Protein AF-A0A7Z9MGJ6-F1 (afdb_monomer_lite)

Sequence (114 aa):
MRVIVGTMTGTSMDGVDAVAVSIEGSNEEMRASYIGMTSCELGDLTQVLRKLSINGGNEVEMQNAALRLGEITTNAIQQLNLKQIDLIALHGQTIYHAPPISIQLIDPLPIAPF

Secondary structure (DSSP, 8-state):
-EEEEEEEE-TT-SEEEEEEEEEES-GGG-EEEEEEEEEEE-TTHHHHHHHHHHH---HHHHHHHHHHHHHHHHHHHHHT--S--SEEEE--EEEEEETTEEEEE---TTTTT-

pLDDT: mean 95.43, std 4.35, range [71.19, 98.62]

Foldseek 3Di:
DAKEWEWDQDPQLQWIKIWIWDWDDDDPPIDIDGQDMFIFGLPPLSVLLVCCLPVNDDPVSLLVSQASQLQRNQVRVVVSVDPDHPYYHYQACWSDDDPPDTDHRHDCVSVVVD

Radius of gyration: 15.08 Å; chains: 1; bounding box: 41×21×39 Å

Structure (mmCIF, N/CA/C/O backbone):
data_AF-A0A7Z9MGJ6-F1
#
_entry.id   AF-A0A7Z9MGJ6-F1
#
loop_
_atom_site.group_PDB
_atom_site.id
_atom_site.type_symbol
_atom_site.label_atom_id
_atom_site.label_alt_id
_atom_site.label_comp_id
_atom_site.label_asym_id
_atom_site.label_entity_id
_atom_site.label_seq_id
_atom_site.pdbx_PDB_ins_code
_atom_site.Cartn_x
_atom_site.Cartn_y
_atom_site.Cartn_z
_atom_site.occupancy
_atom_site.B_iso_or_equiv
_atom_site.auth_seq_id
_atom_site.auth_comp_id
_atom_site.auth_asym_id
_atom_site.auth_atom_id
_atom_site.pdbx_PDB_model_num
ATOM 1 N N . MET A 1 1 ? -18.474 -4.801 15.821 1.00 89.69 1 MET A N 1
ATOM 2 C CA . MET A 1 1 ? -17.660 -3.715 15.242 1.00 89.69 1 MET A CA 1
ATOM 3 C C . MET A 1 1 ? -16.372 -4.333 14.732 1.00 89.69 1 MET A C 1
ATOM 5 O O . MET A 1 1 ? -15.805 -5.125 15.473 1.00 89.69 1 MET A O 1
ATOM 9 N N . ARG A 1 2 ? -15.968 -4.043 13.492 1.00 97.44 2 ARG A N 1
ATOM 10 C CA . ARG A 1 2 ? -14.687 -4.489 12.915 1.00 97.44 2 ARG A CA 1
ATOM 11 C C . ARG A 1 2 ? -13.852 -3.280 12.522 1.00 97.44 2 ARG A C 1
ATOM 13 O O . ARG A 1 2 ? -14.424 -2.348 11.967 1.00 97.44 2 ARG A O 1
ATOM 20 N N . VAL A 1 3 ? -12.554 -3.290 12.778 1.00 98.25 3 VAL A N 1
ATOM 21 C CA . VAL A 1 3 ? -11.607 -2.271 12.318 1.00 98.25 3 VAL A CA 1
ATOM 22 C C . VAL A 1 3 ? -10.960 -2.761 11.033 1.00 98.25 3 VAL A C 1
ATOM 24 O O . VAL A 1 3 ? -10.330 -3.815 11.008 1.00 98.25 3 VAL A O 1
ATOM 27 N N . ILE A 1 4 ? -11.139 -2.006 9.957 1.00 98.31 4 ILE A N 1
ATOM 28 C CA . ILE A 1 4 ? -10.650 -2.355 8.625 1.00 98.31 4 ILE A CA 1
ATOM 29 C C . ILE A 1 4 ? -9.727 -1.247 8.143 1.00 98.31 4 ILE A C 1
ATOM 31 O O . ILE A 1 4 ? -10.043 -0.066 8.297 1.00 98.31 4 ILE A O 1
ATOM 35 N N . VAL A 1 5 ? -8.604 -1.636 7.546 1.00 98.50 5 VAL A N 1
ATOM 36 C CA . VAL A 1 5 ? -7.668 -0.705 6.915 1.00 98.50 5 VAL A CA 1
ATOM 37 C C . VAL A 1 5 ? -7.695 -0.907 5.407 1.00 98.50 5 VAL A C 1
ATOM 39 O O . VAL A 1 5 ? -7.458 -2.009 4.925 1.00 98.50 5 VAL A O 1
ATOM 42 N N . GLY A 1 6 ? -7.993 0.146 4.654 1.00 98.25 6 GLY A N 1
ATOM 43 C CA . GLY A 1 6 ? -7.822 0.172 3.203 1.00 98.25 6 GLY A CA 1
ATOM 44 C C . GLY A 1 6 ? -6.519 0.868 2.836 1.00 98.25 6 GLY A C 1
ATOM 45 O O . GLY A 1 6 ? -6.204 1.901 3.429 1.00 98.25 6 GLY A O 1
ATOM 46 N N . THR A 1 7 ? -5.781 0.332 1.864 1.00 97.94 7 THR A N 1
ATOM 47 C CA . THR A 1 7 ? -4.576 0.980 1.334 1.00 97.94 7 THR A CA 1
ATOM 48 C C . THR A 1 7 ? -4.643 1.184 -0.171 1.00 97.94 7 THR A C 1
ATOM 50 O O . THR A 1 7 ? -5.186 0.358 -0.913 1.00 97.94 7 THR A O 1
ATOM 53 N N . MET A 1 8 ? -4.079 2.300 -0.628 1.00 95.81 8 MET A N 1
ATOM 54 C CA . MET A 1 8 ? -4.016 2.653 -2.042 1.00 95.81 8 MET A CA 1
ATOM 55 C C . MET A 1 8 ? -2.701 3.356 -2.365 1.00 95.81 8 MET A C 1
ATOM 57 O O . MET A 1 8 ? -2.226 4.195 -1.607 1.00 95.81 8 MET A O 1
ATOM 61 N N . THR A 1 9 ? -2.142 3.037 -3.530 1.00 91.31 9 THR A N 1
ATOM 62 C CA . THR A 1 9 ? -1.107 3.843 -4.180 1.00 91.31 9 THR A CA 1
ATOM 63 C C . THR A 1 9 ? -1.741 4.505 -5.397 1.00 91.31 9 THR A C 1
ATOM 65 O O . THR A 1 9 ? -2.175 3.825 -6.333 1.00 91.31 9 THR A O 1
ATOM 68 N N . GLY A 1 10 ? -1.881 5.831 -5.346 1.00 78.75 10 GLY A N 1
ATOM 69 C CA . GLY A 1 10 ? -2.511 6.605 -6.414 1.00 78.75 10 GLY A CA 1
ATOM 70 C C . GLY A 1 10 ? -1.723 6.531 -7.725 1.00 78.75 10 GLY A C 1
ATOM 71 O O . GLY A 1 10 ? -0.523 6.265 -7.749 1.00 78.75 10 GLY A O 1
ATOM 72 N N . THR A 1 11 ? -2.371 6.812 -8.858 1.00 71.19 11 THR A N 1
ATOM 73 C CA . THR A 1 11 ? -1.695 6.836 -10.174 1.00 71.19 11 THR A CA 1
ATOM 74 C C . THR A 1 11 ? -0.660 7.955 -10.310 1.00 71.19 11 THR A C 1
ATOM 76 O O . THR A 1 11 ? 0.182 7.910 -11.205 1.00 71.19 11 THR A O 1
ATOM 79 N N . SER A 1 12 ? -0.708 8.952 -9.423 1.00 78.25 12 SER A N 1
ATOM 80 C CA . SER A 1 12 ? 0.338 9.956 -9.210 1.00 78.25 12 SER A CA 1
ATOM 81 C C . SER A 1 12 ? 1.662 9.345 -8.739 1.00 78.25 12 SER A C 1
ATOM 83 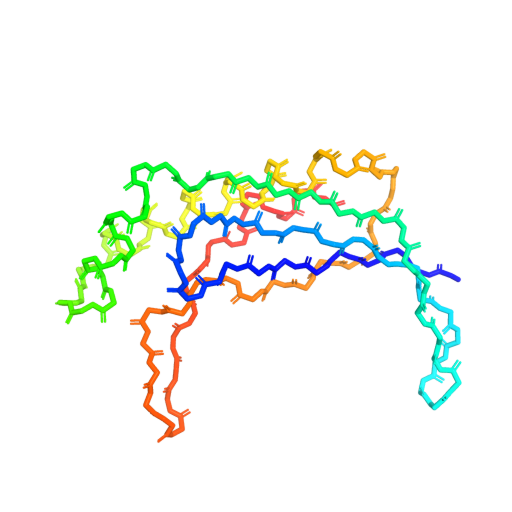O O . SER A 1 12 ? 2.709 9.932 -9.016 1.00 78.25 12 SER A O 1
ATOM 85 N N . MET A 1 13 ? 1.628 8.158 -8.111 1.00 83.62 13 MET A N 1
ATOM 86 C CA . MET A 1 13 ? 2.781 7.475 -7.510 1.00 83.62 13 MET A CA 1
ATOM 87 C C . MET A 1 13 ? 3.564 8.394 -6.557 1.00 83.62 13 MET A C 1
ATOM 89 O O . MET A 1 13 ? 4.795 8.402 -6.550 1.00 83.62 13 MET A O 1
ATOM 93 N N . ASP A 1 14 ? 2.850 9.208 -5.790 1.00 83.19 14 ASP A N 1
ATOM 94 C CA . ASP A 1 14 ? 3.374 10.148 -4.797 1.00 83.19 14 ASP A CA 1
ATOM 95 C C . ASP A 1 14 ? 3.480 9.519 -3.402 1.00 83.19 14 ASP A C 1
ATOM 97 O O . ASP A 1 14 ? 4.427 9.806 -2.669 1.00 83.19 14 ASP A O 1
ATOM 101 N N . GLY A 1 15 ? 2.583 8.593 -3.065 1.00 92.94 15 GLY A N 1
ATOM 102 C CA . GLY A 1 15 ? 2.589 7.929 -1.766 1.00 92.94 15 GLY A CA 1
ATOM 103 C C . GLY A 1 15 ? 1.701 6.692 -1.689 1.00 92.94 15 GLY A C 1
ATOM 104 O O . GLY A 1 15 ? 0.974 6.353 -2.627 1.00 92.94 15 GLY A O 1
ATOM 105 N N . VAL A 1 16 ? 1.781 6.019 -0.543 1.00 97.06 16 VAL A N 1
ATOM 106 C CA . VAL A 1 16 ? 0.815 5.018 -0.090 1.00 97.06 16 VAL A CA 1
ATOM 107 C C . VAL A 1 16 ? -0.057 5.646 0.982 1.00 97.06 16 VAL A C 1
ATOM 109 O O . VAL A 1 16 ? 0.444 6.015 2.044 1.00 97.06 16 VAL A O 1
ATOM 112 N N . ASP A 1 17 ? -1.357 5.692 0.726 1.00 97.19 17 ASP A N 1
ATOM 113 C CA . ASP A 1 17 ? -2.352 6.070 1.719 1.00 97.19 17 ASP A CA 1
ATOM 114 C C . ASP A 1 17 ? -2.853 4.825 2.452 1.00 97.19 17 ASP A C 1
ATOM 116 O O . ASP A 1 17 ? -3.122 3.790 1.832 1.00 97.19 17 ASP A O 1
ATOM 120 N N . ALA A 1 18 ? -3.019 4.936 3.769 1.00 98.00 18 ALA A N 1
ATOM 121 C CA . ALA A 1 18 ? -3.702 3.950 4.596 1.00 98.00 18 ALA A CA 1
ATOM 122 C C . ALA A 1 18 ? -4.833 4.632 5.373 1.00 98.00 18 ALA A C 1
ATOM 124 O O . ALA A 1 18 ? -4.622 5.630 6.062 1.00 98.00 18 ALA A O 1
ATOM 125 N N . VAL A 1 19 ? -6.048 4.095 5.266 1.00 98.50 19 VAL A N 1
ATOM 126 C CA . VAL A 1 19 ? -7.252 4.644 5.904 1.00 98.50 19 VAL A CA 1
ATOM 127 C C . VAL A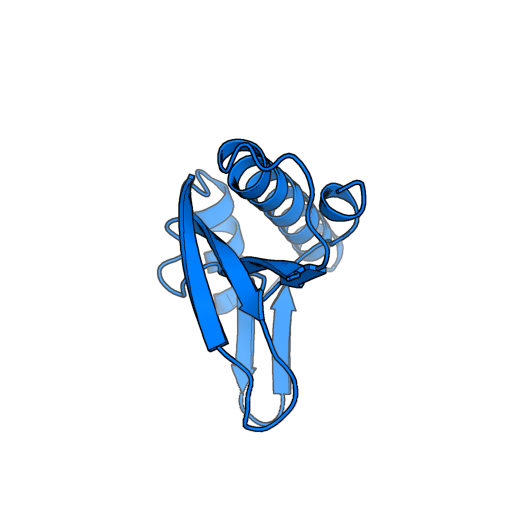 1 19 ? -7.897 3.581 6.773 1.00 98.50 19 VAL A C 1
ATOM 129 O O . VAL A 1 19 ? -8.229 2.496 6.300 1.00 98.50 19 VAL A O 1
ATOM 132 N N . ALA A 1 20 ? -8.112 3.917 8.039 1.00 98.62 20 ALA A N 1
ATOM 133 C CA . ALA A 1 20 ? -8.800 3.085 9.007 1.00 98.62 20 ALA A CA 1
ATOM 134 C C . ALA A 1 20 ? -10.273 3.483 9.124 1.00 98.62 20 ALA A C 1
ATOM 136 O O . ALA A 1 20 ? -10.607 4.657 9.324 1.00 98.62 20 ALA A O 1
ATOM 137 N N . VAL A 1 21 ? -11.151 2.486 9.076 1.00 98.50 21 VAL A N 1
ATOM 138 C CA . VAL A 1 21 ? -12.587 2.641 9.317 1.00 98.50 21 VAL A CA 1
ATOM 139 C C . VAL A 1 21 ? -13.076 1.587 10.304 1.00 98.50 21 VAL A C 1
ATOM 141 O O . VAL A 1 21 ? -12.585 0.457 10.316 1.00 98.50 21 VAL A O 1
ATOM 144 N N . SER A 1 22 ? -14.068 1.929 11.124 1.00 98.19 22 SER A N 1
ATOM 145 C CA . SER A 1 22 ? -14.864 0.928 11.828 1.00 98.19 22 SER A CA 1
ATOM 146 C C . SER A 1 22 ? -16.084 0.578 10.988 1.00 98.19 22 SER A C 1
ATOM 148 O O . SER A 1 22 ? -16.759 1.454 10.450 1.00 98.19 22 SER A O 1
ATOM 150 N N . ILE A 1 23 ? -16.366 -0.716 10.865 1.00 97.81 23 ILE A N 1
ATOM 151 C CA . ILE A 1 23 ? -17.533 -1.235 10.164 1.00 97.81 23 ILE A CA 1
ATOM 152 C C . ILE A 1 23 ? -18.442 -1.983 11.136 1.00 97.81 23 ILE A C 1
ATOM 154 O O . ILE A 1 23 ? -18.070 -2.998 11.746 1.00 97.81 23 ILE A O 1
ATOM 158 N N . GLU A 1 24 ? -19.683 -1.522 11.213 1.00 98.00 24 GLU A N 1
ATOM 159 C CA . GLU A 1 24 ? -20.779 -2.132 11.966 1.00 98.00 24 GLU A CA 1
ATOM 160 C C . GLU A 1 24 ? -21.865 -2.659 11.024 1.00 98.00 24 GLU A C 1
ATOM 162 O O . GLU A 1 24 ? -21.919 -2.282 9.857 1.00 98.00 24 GLU A O 1
ATOM 167 N N . GLY A 1 25 ? -22.703 -3.574 11.516 1.00 96.56 25 GLY A N 1
ATOM 168 C CA . GLY A 1 25 ? -23.755 -4.206 10.716 1.00 96.56 25 GLY A CA 1
ATOM 169 C C . GLY A 1 25 ? -23.239 -5.211 9.680 1.00 96.56 25 GLY A C 1
ATOM 170 O O . GLY A 1 25 ? -22.100 -5.671 9.725 1.00 96.56 25 GLY A O 1
ATOM 171 N N . SER A 1 26 ? -24.089 -5.609 8.745 1.00 95.69 26 SER A N 1
ATOM 172 C CA . SER A 1 26 ? -23.742 -6.522 7.648 1.00 95.69 26 SER A CA 1
ATOM 173 C C . SER A 1 26 ? -24.725 -6.326 6.501 1.00 95.69 26 SER A C 1
ATOM 175 O O . SER A 1 26 ? -25.831 -5.845 6.744 1.00 95.69 26 SER A O 1
ATOM 177 N N . ASN A 1 27 ? -24.345 -6.717 5.282 1.00 94.50 27 ASN A N 1
ATOM 178 C CA . ASN A 1 27 ? -25.165 -6.521 4.082 1.00 94.50 27 ASN A CA 1
ATOM 179 C C . ASN A 1 27 ? -25.590 -5.042 3.946 1.00 94.50 27 ASN A C 1
ATOM 181 O O . ASN A 1 27 ? -24.752 -4.151 4.066 1.00 94.50 27 ASN A O 1
ATOM 185 N N . GLU A 1 28 ? -26.875 -4.771 3.737 1.00 95.44 28 GLU A N 1
ATOM 186 C CA . GLU A 1 28 ? -27.428 -3.422 3.539 1.00 95.44 28 GLU A CA 1
ATOM 187 C C . GLU A 1 28 ? -27.424 -2.556 4.818 1.00 95.44 28 GLU A C 1
ATOM 189 O O . GLU A 1 28 ? -27.450 -1.324 4.759 1.00 95.44 28 GLU A O 1
ATOM 194 N N . GLU A 1 29 ? -27.295 -3.179 5.993 1.00 96.44 29 GLU A N 1
ATOM 195 C CA . GLU A 1 29 ? -27.187 -2.480 7.282 1.00 96.44 29 GLU A CA 1
ATOM 196 C C . GLU A 1 29 ? -25.750 -2.086 7.629 1.00 96.44 29 GLU A C 1
ATOM 198 O O . GLU A 1 29 ? -25.476 -1.596 8.726 1.00 96.44 29 GLU A O 1
ATOM 203 N N . MET A 1 30 ? -24.802 -2.312 6.716 1.00 96.88 30 MET A N 1
ATOM 204 C CA . MET A 1 30 ? -23.415 -1.944 6.942 1.00 96.88 30 MET A CA 1
ATOM 205 C C . MET A 1 30 ? -23.269 -0.422 7.066 1.00 96.88 30 MET A C 1
ATOM 207 O O . MET A 1 30 ? -23.786 0.344 6.247 1.00 96.88 30 MET A O 1
ATOM 211 N N . ARG A 1 31 ? -22.553 0.022 8.098 1.00 97.62 31 ARG A N 1
ATOM 212 C CA . ARG A 1 31 ? -22.193 1.429 8.311 1.00 97.62 31 ARG A CA 1
ATOM 213 C C . ARG A 1 31 ? -20.696 1.522 8.558 1.00 97.62 31 ARG A C 1
ATOM 215 O O . ARG A 1 31 ? -20.156 0.736 9.335 1.00 97.62 31 ARG A O 1
ATOM 222 N N . ALA A 1 32 ? -20.051 2.465 7.881 1.00 97.12 32 ALA A N 1
ATOM 223 C CA . ALA A 1 32 ? -18.633 2.750 8.032 1.00 97.12 32 ALA A CA 1
ATOM 224 C C . ALA A 1 32 ? -18.447 4.093 8.744 1.00 97.12 32 ALA A C 1
ATOM 226 O O . ALA A 1 32 ? -19.065 5.087 8.359 1.00 97.12 32 ALA A O 1
ATOM 227 N N . SER A 1 33 ? -17.571 4.118 9.743 1.00 98.38 33 SER A N 1
ATOM 228 C CA . SER A 1 33 ? -17.163 5.333 10.447 1.00 98.38 33 SER A CA 1
ATOM 229 C C . SER A 1 33 ? -15.656 5.509 10.318 1.00 98.38 33 SER A C 1
ATOM 231 O O . SER A 1 33 ? -14.889 4.572 10.528 1.00 98.38 33 SER A O 1
ATOM 233 N N . TYR A 1 34 ? -15.223 6.714 9.959 1.00 98.31 34 TYR A N 1
ATOM 234 C CA . TYR A 1 34 ? -13.807 7.047 9.834 1.00 98.31 34 TYR A CA 1
ATOM 235 C C . TYR A 1 34 ? -13.102 7.015 11.198 1.00 98.31 34 TYR A C 1
ATOM 237 O O . TYR A 1 34 ? -13.621 7.559 12.174 1.00 98.31 34 TYR A O 1
ATOM 245 N N . ILE A 1 35 ? -11.917 6.400 11.251 1.00 98.25 35 ILE A N 1
ATOM 246 C CA . ILE A 1 35 ? -11.049 6.379 12.438 1.00 98.25 35 ILE A CA 1
ATOM 247 C C . ILE A 1 35 ? -9.841 7.297 12.229 1.00 98.25 35 ILE A C 1
ATOM 249 O O . ILE A 1 35 ? -9.532 8.114 13.093 1.00 98.25 35 ILE A O 1
ATOM 253 N N . GLY A 1 36 ? -9.145 7.156 11.099 1.00 98.25 36 GLY A N 1
ATOM 254 C CA . GLY A 1 36 ? -7.884 7.852 10.858 1.00 98.25 36 GLY A CA 1
ATOM 255 C C . GLY A 1 36 ? -7.305 7.564 9.477 1.00 98.25 36 GLY A C 1
ATOM 256 O O . GLY A 1 36 ? -7.714 6.613 8.812 1.00 98.25 36 GLY A O 1
ATOM 257 N N . MET A 1 37 ? -6.343 8.384 9.064 1.00 98.06 37 MET A N 1
ATOM 258 C CA . MET A 1 37 ? -5.588 8.200 7.831 1.00 98.06 37 MET A CA 1
ATOM 259 C C . MET A 1 37 ? -4.121 8.564 8.037 1.00 98.06 37 MET A C 1
ATOM 261 O O . MET A 1 37 ? -3.799 9.455 8.828 1.00 98.06 37 MET A O 1
ATOM 265 N N . THR A 1 38 ? -3.260 7.904 7.279 1.00 97.75 38 THR A N 1
ATOM 266 C CA . THR A 1 38 ? -1.828 8.180 7.169 1.00 97.75 38 THR A CA 1
ATOM 267 C C . THR A 1 38 ? -1.420 8.096 5.707 1.00 97.75 38 THR A C 1
ATOM 269 O O . THR A 1 38 ? -2.100 7.470 4.893 1.00 97.75 38 THR A O 1
ATOM 272 N N . SER A 1 39 ? -0.305 8.739 5.373 1.00 95.62 39 SER A N 1
ATOM 273 C CA . SER A 1 39 ? 0.294 8.661 4.045 1.00 95.62 39 SER A CA 1
ATOM 274 C C . SER A 1 39 ? 1.807 8.539 4.188 1.00 95.62 39 SER A C 1
ATOM 276 O O . SER A 1 39 ? 2.403 9.177 5.059 1.00 95.62 39 SER A O 1
ATOM 278 N N . CYS A 1 40 ? 2.422 7.689 3.374 1.00 96.56 40 CYS A N 1
ATOM 279 C CA . CYS A 1 40 ? 3.869 7.497 3.323 1.00 96.56 40 CYS A CA 1
ATOM 280 C C . CYS A 1 40 ? 4.375 7.738 1.906 1.00 96.56 40 CYS A C 1
ATOM 282 O O . CYS A 1 40 ? 3.876 7.137 0.957 1.00 96.56 40 CYS A O 1
A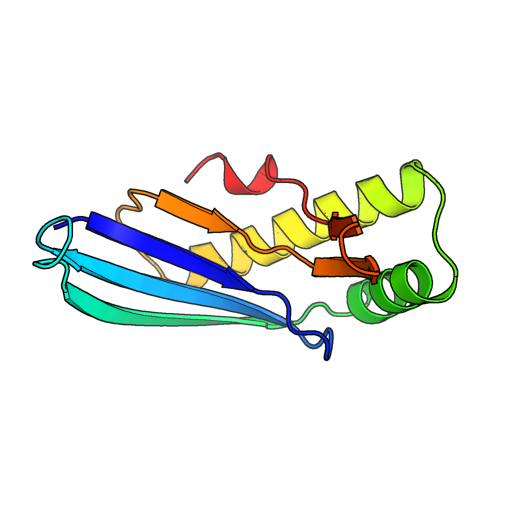TOM 284 N N . GLU A 1 41 ? 5.394 8.581 1.765 1.00 96.12 41 GLU A N 1
ATOM 285 C CA . GLU A 1 41 ? 6.013 8.857 0.470 1.00 96.12 41 GLU A CA 1
ATOM 286 C C . GLU A 1 41 ? 6.694 7.607 -0.108 1.00 96.12 41 GLU A C 1
ATOM 288 O O . GLU A 1 41 ? 7.314 6.821 0.613 1.00 96.12 41 GLU A O 1
ATOM 293 N N . LEU A 1 42 ? 6.623 7.444 -1.433 1.00 95.75 42 LEU A N 1
ATOM 294 C CA . LEU A 1 42 ? 7.287 6.335 -2.133 1.00 95.75 42 LEU A CA 1
ATOM 295 C C . LEU A 1 42 ? 8.798 6.555 -2.328 1.00 95.75 42 LEU A C 1
ATOM 297 O O . LEU A 1 42 ? 9.541 5.598 -2.557 1.00 95.75 42 LEU A O 1
ATOM 301 N N . GLY A 1 43 ? 9.265 7.804 -2.273 1.00 94.69 43 GLY A N 1
ATOM 302 C CA . GLY A 1 43 ? 10.667 8.152 -2.504 1.00 94.69 43 GLY A CA 1
ATOM 303 C C . GLY A 1 43 ? 11.159 7.763 -3.905 1.00 94.69 43 GLY A C 1
ATOM 304 O O . GLY A 1 43 ? 10.520 8.038 -4.921 1.00 94.69 43 GLY A O 1
ATOM 305 N N . ASP A 1 44 ? 12.316 7.106 -3.981 1.00 95.00 44 ASP A N 1
ATOM 306 C CA . ASP A 1 44 ? 12.905 6.640 -5.244 1.00 95.00 44 ASP A CA 1
ATOM 307 C C . ASP A 1 44 ? 12.075 5.537 -5.929 1.00 95.00 44 ASP A C 1
ATOM 309 O O . ASP A 1 44 ? 12.183 5.355 -7.148 1.00 95.00 44 ASP A O 1
ATOM 313 N N . LEU A 1 45 ? 11.195 4.846 -5.188 1.00 96.44 45 LEU A N 1
ATOM 314 C CA . LEU A 1 45 ? 10.316 3.814 -5.745 1.00 96.44 45 LEU A CA 1
ATOM 315 C C . LEU A 1 45 ? 9.347 4.391 -6.790 1.00 96.44 45 LEU A C 1
ATOM 317 O O . LEU A 1 45 ? 8.991 3.684 -7.733 1.00 96.44 45 LEU A O 1
ATOM 321 N N . THR A 1 46 ? 8.995 5.679 -6.710 1.00 95.69 46 THR A N 1
ATOM 322 C CA . THR A 1 46 ? 8.168 6.367 -7.718 1.00 95.69 46 THR A CA 1
ATOM 323 C C . THR A 1 46 ? 8.740 6.225 -9.129 1.00 95.69 46 THR A C 1
ATOM 325 O O . THR A 1 46 ? 8.010 5.922 -10.074 1.00 95.69 46 THR A O 1
ATOM 328 N N . GLN A 1 47 ? 10.053 6.421 -9.297 1.00 94.62 47 GLN A N 1
ATOM 329 C CA . GLN A 1 47 ? 10.686 6.343 -10.619 1.00 94.62 47 GLN A CA 1
ATOM 330 C C . GLN A 1 47 ? 10.736 4.905 -11.134 1.00 94.62 47 GLN A C 1
ATOM 332 O O . GLN A 1 47 ? 10.522 4.660 -12.323 1.00 94.62 47 GLN A O 1
ATOM 337 N N . VAL A 1 48 ? 10.955 3.946 -10.232 1.00 95.56 48 VAL A N 1
ATOM 338 C CA . VAL A 1 48 ? 10.938 2.517 -10.557 1.00 95.56 48 VAL A CA 1
ATOM 339 C C . VAL A 1 48 ? 9.544 2.095 -11.023 1.00 95.56 48 VAL A C 1
ATOM 341 O O . VAL A 1 48 ? 9.414 1.530 -12.107 1.00 95.56 48 VAL A O 1
ATOM 344 N N . LEU A 1 49 ? 8.493 2.424 -10.268 1.00 95.38 49 LEU A N 1
ATOM 345 C CA . LEU A 1 49 ? 7.108 2.082 -10.612 1.00 95.38 49 LEU A CA 1
ATOM 346 C C . LEU A 1 49 ? 6.662 2.742 -11.922 1.00 95.38 49 LEU A C 1
ATOM 348 O O . LEU A 1 49 ? 5.998 2.099 -12.734 1.00 95.38 49 LEU A O 1
ATOM 352 N N . ARG A 1 50 ? 7.089 3.985 -12.179 1.00 94.38 50 ARG A N 1
ATOM 353 C CA . ARG A 1 50 ? 6.848 4.672 -13.456 1.00 94.38 50 ARG A CA 1
ATOM 354 C C . ARG A 1 50 ? 7.554 3.983 -14.624 1.00 94.38 50 ARG A C 1
ATOM 356 O O . ARG A 1 50 ? 6.969 3.831 -15.693 1.00 94.38 50 ARG A O 1
ATOM 363 N N . LYS A 1 51 ? 8.804 3.546 -14.440 1.00 95.06 51 LYS A N 1
ATOM 364 C CA . LYS A 1 51 ? 9.522 2.762 -15.456 1.00 95.06 51 LYS A CA 1
ATOM 365 C C . LYS A 1 51 ? 8.796 1.448 -15.737 1.00 95.06 51 LYS A C 1
ATOM 367 O O . LYS A 1 51 ? 8.630 1.099 -16.903 1.00 95.06 51 LYS A O 1
ATOM 372 N N . LEU A 1 52 ? 8.336 0.756 -14.694 1.00 95.00 52 LEU A N 1
ATOM 373 C CA . LEU A 1 52 ? 7.592 -0.497 -14.827 1.00 95.00 52 LEU A CA 1
ATOM 374 C C . LEU A 1 52 ? 6.250 -0.307 -15.544 1.00 95.00 52 LEU A C 1
ATOM 376 O O . LEU A 1 52 ? 5.898 -1.141 -16.371 1.00 95.00 52 LEU A O 1
ATOM 380 N N . SER A 1 53 ? 5.525 0.784 -15.284 1.00 93.44 53 SER A N 1
ATOM 381 C CA . SER A 1 53 ? 4.212 1.011 -15.901 1.00 93.44 53 SER A CA 1
ATOM 382 C C . SER A 1 53 ? 4.269 1.414 -17.376 1.00 93.44 53 SER A C 1
ATOM 384 O O . SER A 1 53 ? 3.322 1.153 -18.115 1.00 93.44 53 SER A O 1
ATOM 386 N N . ILE A 1 54 ? 5.365 2.040 -17.818 1.00 93.25 54 ILE A N 1
ATOM 387 C CA . ILE A 1 54 ? 5.531 2.492 -19.210 1.00 93.25 54 ILE A CA 1
ATOM 388 C C . ILE A 1 54 ? 6.277 1.449 -20.048 1.00 93.25 54 ILE A C 1
ATOM 390 O O . ILE A 1 54 ? 5.852 1.125 -21.154 1.00 93.25 54 ILE A O 1
ATOM 394 N N . ASN A 1 55 ? 7.392 0.928 -19.529 1.00 93.56 55 ASN A N 1
ATOM 395 C CA . ASN A 1 55 ? 8.322 0.091 -20.294 1.00 93.56 55 ASN A CA 1
ATOM 396 C C . ASN A 1 55 ? 8.257 -1.391 -19.898 1.00 93.56 55 ASN A C 1
ATOM 398 O O . ASN A 1 55 ? 8.945 -2.213 -20.505 1.00 93.56 55 ASN A O 1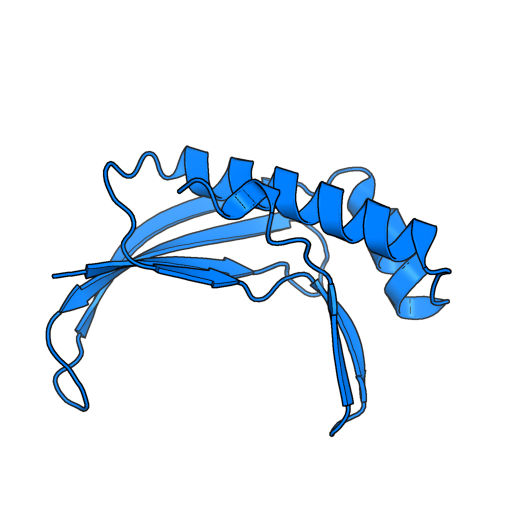
ATOM 402 N N . GLY A 1 56 ? 7.484 -1.735 -18.866 1.00 92.06 56 GLY A N 1
ATOM 403 C CA . GLY A 1 56 ? 7.544 -3.046 -18.235 1.00 92.06 56 GLY A CA 1
ATOM 404 C C . GLY A 1 56 ? 8.824 -3.258 -17.418 1.00 92.06 56 GLY A C 1
ATOM 405 O O . GLY A 1 56 ? 9.671 -2.374 -17.234 1.00 92.06 56 GLY A O 1
ATOM 406 N N . GLY A 1 57 ? 8.972 -4.475 -16.912 1.00 93.12 57 GLY A N 1
ATOM 407 C CA . GLY A 1 57 ? 10.170 -4.934 -16.223 1.00 93.12 57 GLY A CA 1
ATOM 408 C C . GLY A 1 57 ? 10.276 -6.446 -16.256 1.00 93.12 57 GLY A C 1
ATOM 409 O O . GLY A 1 57 ? 9.310 -7.141 -16.571 1.00 93.12 57 GLY A O 1
ATOM 410 N N . ASN A 1 58 ? 11.466 -6.947 -15.950 1.00 96.12 58 ASN A N 1
ATOM 411 C CA . ASN A 1 58 ? 11.647 -8.376 -15.735 1.00 96.12 58 ASN A CA 1
ATOM 412 C C . ASN A 1 58 ? 11.086 -8.800 -14.364 1.00 96.12 58 ASN A C 1
ATOM 414 O O . ASN A 1 58 ? 10.726 -7.969 -13.527 1.00 96.12 58 ASN A O 1
ATOM 418 N N . GLU A 1 59 ? 11.019 -10.110 -14.133 1.00 96.00 59 GLU A N 1
ATOM 419 C CA . GLU A 1 59 ? 10.458 -10.690 -12.907 1.00 96.00 59 GLU A CA 1
ATOM 420 C C . GLU A 1 59 ? 11.142 -10.175 -11.635 1.00 96.00 59 GLU A C 1
ATOM 422 O O . GLU A 1 59 ? 10.462 -9.833 -10.671 1.00 96.00 59 GLU A O 1
ATOM 427 N N . VAL A 1 60 ? 12.471 -10.047 -11.649 1.00 97.56 60 VAL A N 1
ATOM 428 C CA . VAL A 1 60 ? 13.256 -9.589 -10.493 1.00 97.56 60 VAL A CA 1
ATOM 429 C C . VAL A 1 60 ? 12.966 -8.121 -10.177 1.00 97.56 60 VAL A C 1
ATOM 431 O O . VAL A 1 60 ? 12.802 -7.755 -9.015 1.00 97.56 60 VAL A O 1
ATOM 434 N N . GLU A 1 61 ? 12.866 -7.268 -11.198 1.00 97.12 61 GLU A N 1
ATOM 435 C CA . GLU A 1 61 ? 12.511 -5.856 -11.022 1.00 97.12 61 GLU A CA 1
ATOM 436 C C . GLU A 1 61 ? 11.103 -5.699 -10.437 1.00 97.12 61 GLU A C 1
ATOM 438 O O . GLU A 1 61 ? 10.907 -4.904 -9.516 1.00 97.12 61 GLU A O 1
ATOM 443 N N . MET A 1 62 ? 10.136 -6.472 -10.943 1.00 97.19 62 MET A N 1
ATOM 444 C CA . MET A 1 62 ? 8.760 -6.449 -10.443 1.00 97.19 62 MET A CA 1
ATOM 445 C C . MET A 1 62 ? 8.675 -6.951 -9.000 1.00 97.19 62 MET A C 1
ATOM 447 O O . MET A 1 62 ? 8.058 -6.284 -8.173 1.00 97.19 62 MET A O 1
ATOM 451 N N . GLN A 1 63 ? 9.327 -8.069 -8.669 1.00 97.50 63 GLN A N 1
ATOM 452 C CA . GLN A 1 63 ? 9.337 -8.617 -7.307 1.00 97.50 63 GLN A CA 1
ATOM 453 C C . GLN A 1 63 ? 9.983 -7.652 -6.307 1.00 97.50 63 GLN A C 1
ATOM 455 O O . GLN A 1 63 ? 9.405 -7.382 -5.257 1.00 97.50 63 GLN A O 1
ATOM 460 N N . ASN A 1 64 ? 11.130 -7.057 -6.650 1.00 98.12 64 ASN A N 1
ATOM 461 C CA . ASN A 1 64 ? 11.785 -6.080 -5.778 1.00 98.12 64 AS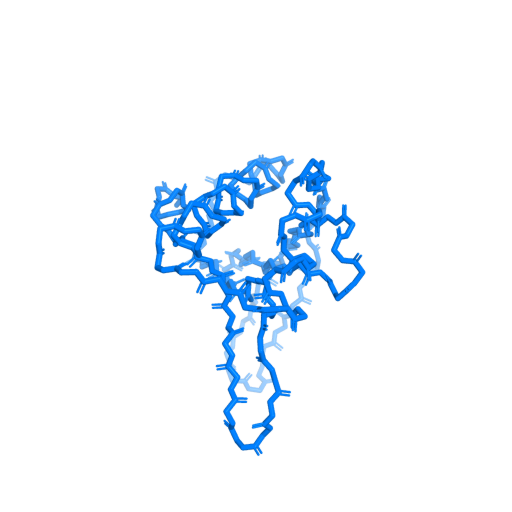N A CA 1
ATOM 462 C C . ASN A 1 64 ? 10.919 -4.830 -5.559 1.00 98.12 64 ASN A C 1
ATOM 464 O O . ASN A 1 64 ? 10.835 -4.325 -4.441 1.00 98.12 64 ASN A O 1
ATOM 468 N N . ALA A 1 65 ? 10.260 -4.325 -6.605 1.00 97.69 65 ALA A N 1
ATOM 469 C CA . ALA A 1 65 ? 9.352 -3.189 -6.470 1.00 97.69 65 ALA A CA 1
ATOM 470 C C . ALA A 1 65 ? 8.100 -3.539 -5.643 1.00 97.69 65 ALA A C 1
ATOM 472 O O . ALA A 1 65 ? 7.667 -2.723 -4.831 1.00 97.69 65 ALA A O 1
ATOM 473 N N . ALA A 1 66 ? 7.557 -4.751 -5.803 1.00 98.12 66 ALA A N 1
ATOM 474 C CA . ALA A 1 66 ? 6.430 -5.256 -5.020 1.00 98.12 66 ALA A CA 1
ATOM 475 C C . ALA A 1 66 ? 6.766 -5.353 -3.525 1.00 98.12 66 ALA A C 1
ATOM 477 O O . ALA A 1 66 ? 5.982 -4.882 -2.699 1.00 98.12 66 ALA A O 1
ATOM 478 N N . LEU A 1 67 ? 7.943 -5.899 -3.194 1.00 98.62 67 LEU A N 1
ATOM 479 C CA . LEU A 1 67 ? 8.437 -6.023 -1.822 1.00 98.62 67 LEU A CA 1
ATOM 480 C C . LEU A 1 67 ? 8.582 -4.656 -1.155 1.00 98.62 67 LEU A C 1
ATOM 482 O O . LEU A 1 67 ? 8.005 -4.418 -0.096 1.00 98.62 67 LEU A O 1
ATOM 486 N N . ARG A 1 68 ? 9.278 -3.727 -1.822 1.00 98.25 68 ARG A N 1
ATOM 487 C CA . ARG A 1 68 ? 9.464 -2.358 -1.323 1.00 98.25 68 ARG A CA 1
ATOM 488 C C . ARG A 1 68 ? 8.135 -1.630 -1.125 1.00 98.25 68 ARG A C 1
ATOM 490 O O . ARG A 1 68 ? 7.971 -0.901 -0.151 1.00 98.25 68 ARG A O 1
ATOM 497 N N . LEU A 1 69 ? 7.175 -1.825 -2.032 1.00 98.00 69 LEU A N 1
ATOM 498 C CA . LEU A 1 69 ? 5.839 -1.253 -1.874 1.00 98.00 69 LEU A CA 1
ATOM 499 C C . LEU A 1 69 ? 5.112 -1.852 -0.663 1.00 98.00 69 LEU A C 1
ATOM 501 O O . LEU A 1 69 ? 4.457 -1.115 0.074 1.00 98.00 69 LEU A O 1
ATOM 505 N N . GLY A 1 70 ? 5.253 -3.160 -0.436 1.00 98.12 70 GLY A N 1
ATOM 506 C CA . GLY A 1 70 ? 4.744 -3.844 0.753 1.00 98.12 70 GLY A CA 1
ATOM 507 C C . GLY A 1 70 ? 5.311 -3.253 2.045 1.00 98.12 70 GLY A C 1
ATOM 508 O O . GLY A 1 70 ? 4.547 -2.909 2.941 1.00 98.12 70 GLY A O 1
ATOM 509 N N . GLU A 1 71 ? 6.625 -3.034 2.113 1.00 98.25 71 GLU A N 1
ATOM 510 C CA . GLU A 1 71 ? 7.298 -2.419 3.270 1.00 98.25 71 GLU A CA 1
ATOM 511 C C . GLU A 1 71 ? 6.803 -0.990 3.551 1.00 98.25 71 GLU A C 1
ATOM 513 O O . GLU A 1 71 ? 6.484 -0.649 4.692 1.00 98.25 71 GLU A O 1
ATOM 518 N N . ILE A 1 72 ? 6.680 -0.154 2.515 1.00 98.06 72 ILE A N 1
ATOM 519 C CA . ILE A 1 72 ? 6.157 1.217 2.656 1.00 98.06 72 ILE A CA 1
ATOM 520 C C . ILE A 1 72 ? 4.687 1.192 3.094 1.00 98.06 72 ILE A C 1
ATOM 522 O O . ILE A 1 72 ? 4.280 1.980 3.947 1.00 98.06 72 ILE A O 1
ATOM 526 N N . THR A 1 73 ? 3.902 0.251 2.567 1.00 98.25 73 THR A N 1
ATOM 527 C CA . THR A 1 73 ? 2.506 0.050 2.975 1.00 98.25 73 THR A CA 1
ATOM 528 C C . THR A 1 73 ? 2.414 -0.352 4.447 1.00 98.25 73 THR A C 1
ATOM 530 O O . THR A 1 73 ? 1.610 0.219 5.182 1.00 98.25 73 THR A O 1
ATOM 533 N N . THR A 1 74 ? 3.269 -1.264 4.914 1.00 98.06 74 THR A N 1
ATOM 534 C CA . THR A 1 74 ? 3.364 -1.634 6.334 1.00 98.06 74 THR A CA 1
ATOM 535 C C . THR A 1 74 ? 3.675 -0.424 7.212 1.00 98.06 74 THR A C 1
ATOM 537 O O . THR A 1 74 ? 3.025 -0.238 8.241 1.00 98.06 74 THR A O 1
ATOM 540 N N . ASN A 1 75 ? 4.592 0.449 6.787 1.00 97.62 75 ASN A N 1
ATOM 541 C CA . ASN A 1 75 ? 4.898 1.681 7.518 1.00 97.62 75 ASN A CA 1
ATOM 542 C C . ASN A 1 75 ? 3.681 2.617 7.602 1.00 97.62 75 ASN A C 1
ATOM 544 O O . ASN A 1 75 ? 3.392 3.144 8.679 1.00 97.62 75 ASN A O 1
ATOM 548 N N . ALA A 1 76 ? 2.934 2.787 6.506 1.00 97.62 76 ALA A N 1
ATOM 549 C CA . ALA A 1 76 ? 1.713 3.595 6.504 1.00 97.62 76 ALA A CA 1
ATOM 550 C C . ALA A 1 76 ? 0.675 3.036 7.489 1.00 97.62 76 ALA A C 1
ATOM 552 O O . ALA A 1 76 ? 0.131 3.781 8.307 1.00 97.62 76 ALA A O 1
ATOM 553 N N . ILE A 1 77 ? 0.457 1.716 7.482 1.00 98.19 77 ILE A N 1
ATOM 554 C CA . ILE A 1 77 ? -0.490 1.053 8.387 1.00 98.19 77 ILE A CA 1
ATOM 555 C C . ILE A 1 77 ? -0.051 1.194 9.855 1.00 98.19 77 ILE A C 1
ATOM 557 O O . ILE A 1 77 ? -0.878 1.516 10.709 1.00 98.19 77 ILE A O 1
ATOM 561 N N . GLN A 1 78 ? 1.239 1.021 10.167 1.00 97.62 78 GLN A N 1
ATOM 562 C CA . GLN A 1 78 ? 1.764 1.175 11.534 1.00 97.62 78 GLN A CA 1
ATOM 563 C C . GLN A 1 78 ? 1.529 2.578 12.103 1.00 97.62 78 GLN A C 1
ATOM 565 O O . GLN A 1 78 ? 1.214 2.719 13.286 1.00 97.62 78 GLN A O 1
ATOM 570 N N . GLN A 1 79 ? 1.628 3.617 11.271 1.00 98.00 79 GLN A N 1
ATOM 571 C CA . GLN A 1 79 ? 1.413 5.000 11.704 1.00 98.00 79 GLN A CA 1
ATOM 572 C C . GLN A 1 79 ? -0.035 5.290 12.131 1.00 98.00 79 GLN A C 1
ATOM 574 O O . GLN A 1 79 ? -0.260 6.251 12.866 1.00 98.00 79 GLN A O 1
ATOM 579 N N . LEU A 1 80 ? -1.015 4.464 11.734 1.00 97.62 80 LEU A N 1
ATOM 580 C CA . LEU A 1 80 ? -2.399 4.590 12.215 1.00 97.62 80 LEU A CA 1
ATOM 581 C C . LEU A 1 80 ? -2.521 4.270 13.714 1.00 97.62 80 LEU A C 1
ATOM 583 O O . LEU A 1 80 ? -3.525 4.624 14.332 1.00 97.62 80 LEU A O 1
ATOM 587 N N . ASN A 1 81 ? -1.511 3.608 14.298 1.00 97.19 81 ASN A N 1
ATOM 588 C CA . ASN A 1 81 ? -1.427 3.275 15.721 1.00 97.19 81 ASN A CA 1
ATOM 589 C C . ASN A 1 81 ? -2.683 2.545 16.246 1.00 97.19 81 ASN A C 1
ATOM 591 O O . ASN A 1 81 ? -3.200 2.823 17.334 1.00 97.19 81 ASN A O 1
ATOM 595 N N . LEU A 1 82 ? -3.204 1.620 15.436 1.00 96.81 82 LEU A N 1
ATOM 596 C CA . LEU A 1 82 ? -4.365 0.801 15.773 1.00 96.81 82 LEU A CA 1
ATOM 597 C C . LEU A 1 82 ? -3.945 -0.364 16.671 1.00 96.81 82 LEU A C 1
ATOM 599 O O . LEU A 1 82 ? -2.915 -0.994 16.454 1.00 96.81 82 LEU A O 1
ATOM 603 N N . LYS A 1 83 ? -4.773 -0.686 17.668 1.00 94.69 83 LYS A N 1
ATOM 604 C CA . LYS A 1 83 ? -4.521 -1.819 18.579 1.00 94.69 83 LYS A CA 1
ATOM 605 C C . LYS A 1 83 ? -4.873 -3.178 17.977 1.00 94.69 83 LYS A C 1
ATOM 607 O O . LYS A 1 83 ? -4.353 -4.189 18.428 1.00 94.69 83 LYS A O 1
ATOM 612 N N . GLN A 1 84 ? -5.812 -3.190 17.039 1.00 95.38 84 GLN A N 1
ATOM 613 C CA . GLN A 1 84 ? -6.329 -4.384 16.386 1.00 95.38 84 GLN A CA 1
ATOM 614 C C . GLN A 1 84 ? -6.818 -3.993 14.995 1.00 95.38 84 GLN A C 1
ATOM 616 O O . GLN A 1 84 ? -7.447 -2.942 14.833 1.00 95.38 84 GLN A O 1
ATOM 621 N N . ILE A 1 85 ? -6.536 -4.851 14.020 1.00 97.88 85 ILE A N 1
ATOM 622 C CA . ILE A 1 85 ? -7.019 -4.750 12.648 1.00 97.88 85 ILE A CA 1
ATOM 623 C C . ILE A 1 85 ? -7.651 -6.102 12.313 1.00 97.88 85 ILE A C 1
ATOM 625 O O . ILE A 1 85 ? -7.023 -7.138 12.490 1.00 97.88 85 ILE A O 1
ATOM 629 N N . ASP A 1 86 ? -8.906 -6.102 11.873 1.00 97.75 86 ASP A N 1
ATOM 630 C CA . ASP A 1 86 ? -9.622 -7.338 11.535 1.00 97.75 86 ASP A CA 1
ATOM 631 C C . ASP A 1 86 ? -9.440 -7.725 10.063 1.00 97.75 86 ASP A C 1
ATOM 633 O O . ASP A 1 86 ? -9.578 -8.893 9.702 1.00 97.75 86 ASP A O 1
ATOM 637 N N . LEU A 1 87 ? -9.179 -6.740 9.196 1.00 97.25 87 LEU A N 1
ATOM 638 C CA . LEU A 1 87 ? -8.926 -6.947 7.773 1.00 97.25 87 LEU A CA 1
ATOM 639 C C . LEU A 1 87 ? -8.147 -5.772 7.177 1.00 97.25 87 LEU A C 1
ATOM 641 O O . LEU A 1 87 ? -8.431 -4.608 7.470 1.00 97.25 87 LEU A O 1
ATOM 645 N N . ILE A 1 88 ? -7.217 -6.092 6.278 1.00 98.06 88 ILE A N 1
ATOM 646 C CA . ILE A 1 88 ? -6.519 -5.121 5.438 1.00 98.06 88 ILE A CA 1
ATOM 647 C C . ILE A 1 88 ? -6.938 -5.350 3.984 1.00 98.06 88 ILE A C 1
ATOM 649 O O . ILE A 1 88 ? -6.775 -6.443 3.444 1.00 98.06 88 ILE A O 1
ATOM 653 N N . ALA A 1 89 ? -7.485 -4.316 3.349 1.00 97.50 89 ALA A N 1
ATOM 654 C CA . ALA A 1 89 ? -7.820 -4.300 1.933 1.00 97.50 89 ALA A CA 1
ATOM 655 C C . ALA A 1 89 ? -6.688 -3.617 1.157 1.00 97.50 89 ALA A C 1
ATOM 657 O O . ALA A 1 89 ? -6.476 -2.412 1.285 1.00 97.50 89 ALA A O 1
ATOM 658 N N . LEU A 1 90 ? -5.965 -4.398 0.355 1.00 96.69 90 LEU A N 1
ATOM 659 C CA . LEU A 1 90 ? -4.808 -3.938 -0.408 1.00 96.69 90 LEU A CA 1
ATOM 660 C C . LEU A 1 90 ? -5.191 -3.694 -1.864 1.00 96.69 90 LEU A C 1
ATOM 662 O O . LEU A 1 90 ? -5.586 -4.626 -2.563 1.00 96.69 90 LEU A O 1
ATOM 666 N N . HIS A 1 91 ? -5.025 -2.461 -2.339 1.00 96.06 91 HIS A N 1
ATOM 667 C CA . HIS A 1 91 ? -5.089 -2.182 -3.774 1.00 96.06 91 HIS A CA 1
ATOM 668 C C . HIS A 1 91 ? -3.743 -2.440 -4.470 1.00 96.06 91 HIS A C 1
ATOM 670 O O . HIS A 1 91 ? -3.708 -2.959 -5.582 1.00 96.06 91 HIS A O 1
ATOM 676 N N . GLY A 1 92 ? -2.630 -2.065 -3.826 1.00 95.56 92 GLY A N 1
ATOM 677 C CA . GLY A 1 92 ? -1.301 -2.044 -4.445 1.00 95.56 92 GLY A CA 1
ATOM 678 C C . GLY A 1 92 ? -1.142 -0.927 -5.482 1.00 95.56 92 GLY A C 1
ATOM 679 O O . GLY A 1 92 ? -1.931 0.023 -5.527 1.00 95.56 92 GLY A O 1
ATOM 680 N N . GLN A 1 93 ? -0.135 -1.056 -6.347 1.00 96.56 93 GLN A N 1
ATOM 681 C CA . GLN A 1 93 ? 0.123 -0.114 -7.436 1.00 96.56 93 GLN A CA 1
ATOM 682 C C . GLN A 1 93 ? -0.264 -0.721 -8.782 1.00 96.56 93 GLN A C 1
ATOM 684 O O . GLN A 1 93 ? 0.274 -1.744 -9.192 1.00 96.56 93 GLN A O 1
ATOM 689 N N . THR A 1 94 ? -1.123 -0.047 -9.544 1.00 94.94 94 THR A N 1
ATOM 690 C CA . THR A 1 94 ? -1.393 -0.470 -10.926 1.00 94.94 94 THR A CA 1
ATOM 691 C C . THR A 1 94 ? -0.156 -0.236 -11.795 1.00 94.94 94 THR A C 1
ATOM 693 O O . THR A 1 94 ? 0.300 0.903 -11.921 1.00 94.94 94 THR A O 1
ATOM 696 N N . ILE A 1 95 ? 0.368 -1.307 -12.398 1.00 93.56 95 ILE A N 1
ATOM 697 C CA . ILE A 1 95 ? 1.483 -1.267 -13.363 1.00 93.56 95 ILE A CA 1
ATOM 698 C C . ILE A 1 95 ? 1.041 -1.621 -14.787 1.00 93.56 95 ILE A C 1
ATOM 700 O O . ILE A 1 95 ? 1.756 -1.332 -15.738 1.00 93.56 95 ILE A O 1
ATOM 704 N N . TYR A 1 96 ? -0.149 -2.203 -14.953 1.00 93.00 96 TYR A N 1
ATOM 705 C CA . TYR A 1 96 ? -0.762 -2.436 -16.260 1.00 93.00 96 TYR A CA 1
ATOM 706 C C . TYR A 1 96 ? -2.288 -2.372 -16.159 1.00 93.00 96 TYR A C 1
ATOM 708 O O . TYR A 1 96 ? -2.882 -2.915 -15.221 1.00 93.00 96 TYR A O 1
ATOM 716 N N . HIS A 1 97 ? -2.937 -1.732 -17.133 1.00 92.94 97 HIS A N 1
ATOM 717 C CA . HIS A 1 97 ? -4.394 -1.651 -17.201 1.00 92.94 97 HIS A CA 1
ATOM 718 C C . HIS A 1 97 ? -4.884 -1.548 -18.651 1.00 92.94 97 HIS A C 1
ATOM 720 O O . HIS A 1 97 ? -4.749 -0.508 -19.293 1.00 92.94 97 HIS A O 1
ATOM 726 N N . ALA A 1 98 ? -5.472 -2.632 -19.151 1.00 94.31 98 ALA A N 1
ATOM 727 C CA . ALA A 1 98 ? -6.162 -2.705 -20.432 1.00 94.31 98 ALA A CA 1
ATOM 728 C C . ALA A 1 98 ? -7.329 -3.699 -20.289 1.00 94.31 98 ALA A C 1
ATOM 730 O O . ALA A 1 98 ? -7.126 -4.906 -20.457 1.00 94.31 98 ALA A O 1
ATOM 731 N N . PRO A 1 99 ? -8.538 -3.227 -19.921 1.00 93.12 99 PRO A N 1
ATOM 732 C CA . PRO A 1 99 ? -9.670 -4.098 -19.625 1.00 93.12 99 PRO A CA 1
ATOM 733 C C . PRO A 1 99 ? -9.901 -5.168 -20.709 1.00 93.12 99 PRO A C 1
ATOM 735 O O . PRO A 1 99 ? -9.870 -4.843 -21.897 1.00 93.12 99 PRO A O 1
ATOM 738 N N . PRO A 1 100 ? -10.134 -6.437 -20.326 1.00 95.00 100 PRO A N 1
ATOM 739 C CA . PRO A 1 100 ? -10.395 -6.919 -18.964 1.00 95.00 100 PRO A CA 1
ATOM 740 C C . PRO A 1 100 ? -9.135 -7.240 -18.133 1.00 95.00 100 PRO A C 1
ATOM 742 O O . PRO A 1 100 ? -9.259 -7.772 -17.034 1.00 95.00 100 PRO A O 1
ATOM 745 N N . ILE A 1 101 ? -7.930 -6.953 -18.635 1.00 96.00 101 ILE A N 1
ATOM 746 C CA . ILE A 1 101 ? -6.661 -7.328 -17.997 1.00 96.00 101 ILE A CA 1
ATOM 747 C C . ILE A 1 101 ? -6.099 -6.146 -17.199 1.00 96.00 101 ILE A C 1
ATOM 749 O O . ILE A 1 101 ? -5.975 -5.028 -17.700 1.00 96.00 101 ILE A O 1
ATOM 753 N N . SER A 1 102 ? -5.701 -6.389 -15.953 1.00 95.06 102 SER A N 1
ATOM 754 C CA . SER A 1 102 ? -4.983 -5.415 -15.132 1.00 95.06 102 SER A CA 1
ATOM 755 C C . SER A 1 102 ? -3.999 -6.125 -14.208 1.00 95.06 102 SER A C 1
ATOM 757 O O . SER A 1 102 ? -4.212 -7.283 -13.853 1.00 95.06 102 SER A O 1
ATOM 759 N N . ILE A 1 103 ? -2.913 -5.440 -13.854 1.00 94.00 103 ILE A N 1
ATOM 760 C CA . ILE A 1 103 ? -1.905 -5.933 -12.917 1.00 94.00 103 ILE A CA 1
ATOM 761 C C . ILE A 1 103 ? -1.697 -4.872 -11.841 1.00 94.00 103 ILE A C 1
ATOM 763 O O . ILE A 1 103 ? -1.245 -3.756 -12.129 1.00 94.00 103 ILE A O 1
ATOM 767 N N . GLN A 1 104 ? -2.005 -5.254 -10.605 1.00 95.69 104 GLN A N 1
ATOM 768 C CA . GLN A 1 104 ? -1.673 -4.524 -9.392 1.00 95.69 104 GLN A CA 1
ATOM 769 C C . GLN A 1 104 ? -0.454 -5.186 -8.752 1.00 95.69 104 GLN A C 1
ATOM 771 O O . GLN A 1 104 ? -0.471 -6.371 -8.428 1.00 95.69 104 GLN A O 1
ATOM 776 N N . LEU A 1 105 ? 0.616 -4.418 -8.604 1.00 96.00 105 LEU A N 1
ATOM 777 C CA . LEU A 1 105 ? 1.858 -4.845 -7.992 1.00 96.00 105 LEU A CA 1
ATOM 778 C C . LEU A 1 105 ? 1.793 -4.586 -6.487 1.00 96.00 105 LEU A C 1
ATOM 780 O O . LEU A 1 105 ? 1.555 -3.450 -6.080 1.00 96.00 105 LEU A O 1
ATOM 784 N N . ILE A 1 106 ? 2.003 -5.625 -5.681 1.00 97.50 106 ILE A N 1
ATOM 785 C CA . ILE A 1 106 ? 2.189 -5.561 -4.226 1.00 97.50 106 ILE A CA 1
ATOM 786 C C . ILE A 1 106 ? 2.720 -6.918 -3.745 1.00 97.50 106 ILE A C 1
ATOM 788 O O . ILE A 1 106 ? 2.256 -7.955 -4.218 1.00 97.50 106 ILE A O 1
ATOM 792 N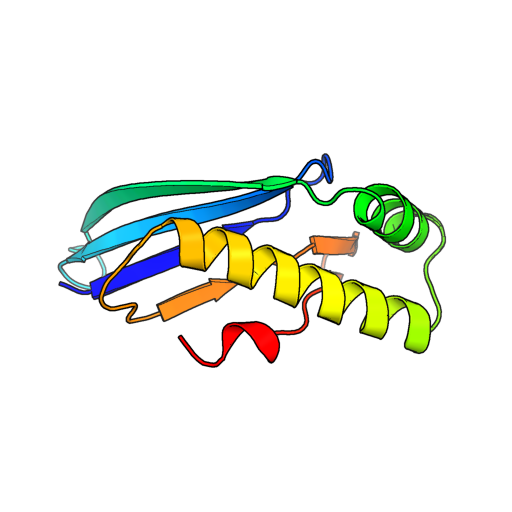 N . ASP A 1 107 ? 3.680 -6.924 -2.822 1.00 97.81 107 ASP A N 1
ATOM 793 C CA . ASP A 1 107 ? 4.001 -8.121 -2.039 1.00 97.81 107 ASP A CA 1
ATOM 794 C C . ASP A 1 107 ? 3.259 -8.027 -0.695 1.00 97.81 107 ASP A C 1
ATOM 796 O O . ASP A 1 107 ? 3.495 -7.078 0.059 1.00 97.81 107 ASP A O 1
ATOM 800 N N . PRO A 1 108 ? 2.333 -8.952 -0.385 1.00 96.88 108 PRO A N 1
ATOM 801 C CA . PRO A 1 108 ? 1.589 -8.924 0.867 1.00 96.88 108 PRO A CA 1
ATOM 802 C C . PRO A 1 108 ? 2.383 -9.468 2.065 1.00 96.88 108 PRO A C 1
ATOM 804 O O . PRO A 1 108 ? 1.932 -9.302 3.199 1.00 96.88 108 PRO A O 1
ATOM 807 N N . LEU A 1 109 ? 3.538 -10.116 1.864 1.00 97.31 109 LEU A N 1
ATOM 808 C CA . LEU A 1 109 ? 4.289 -10.756 2.948 1.00 97.31 109 LEU A CA 1
ATOM 809 C C . LEU A 1 109 ? 4.699 -9.780 4.070 1.00 97.31 109 LEU A C 1
ATOM 811 O O . LEU A 1 109 ? 4.493 -10.132 5.233 1.00 97.31 109 LEU A O 1
ATOM 815 N N . PRO A 1 110 ? 5.194 -8.553 3.791 1.00 97.50 110 PRO A N 1
ATOM 816 C CA . PRO A 1 110 ? 5.497 -7.575 4.842 1.00 97.50 110 PRO A CA 1
ATOM 817 C C . PRO A 1 110 ? 4.272 -7.108 5.643 1.00 97.50 110 PRO A C 1
ATOM 819 O O . PRO A 1 110 ? 4.430 -6.550 6.728 1.00 97.50 110 PRO A O 1
ATOM 822 N N . ILE A 1 111 ? 3.063 -7.296 5.103 1.00 96.25 111 ILE A N 1
ATOM 823 C CA . ILE A 1 111 ? 1.789 -6.831 5.673 1.00 96.25 111 ILE A CA 1
ATOM 824 C C . ILE A 1 111 ? 1.096 -7.959 6.457 1.00 96.25 111 ILE A C 1
ATOM 826 O O . ILE A 1 111 ? 0.333 -7.701 7.378 1.00 96.25 111 ILE A O 1
ATOM 830 N N . ALA A 1 112 ? 1.376 -9.224 6.142 1.00 89.12 112 ALA A N 1
ATOM 831 C CA . ALA A 1 112 ? 0.759 -10.383 6.790 1.00 89.12 112 ALA A CA 1
ATOM 832 C C . ALA A 1 112 ? 0.837 -10.439 8.339 1.00 89.12 112 ALA A C 1
ATOM 834 O O . ALA A 1 112 ? -0.042 -11.071 8.921 1.00 89.12 112 ALA A O 1
ATOM 835 N N . PRO A 1 113 ? 1.842 -9.852 9.028 1.00 89.06 113 PRO A N 1
ATOM 836 C CA . PRO A 1 113 ? 1.922 -9.913 10.493 1.00 89.06 113 PRO A CA 1
ATOM 837 C C . PRO A 1 113 ? 0.958 -9.012 11.291 1.00 89.06 113 PRO A C 1
ATOM 839 O O . PRO A 1 113 ? 1.021 -9.071 12.520 1.00 89.06 113 PRO A O 1
ATOM 842 N N . PHE A 1 114 ? 0.147 -8.157 10.652 1.00 82.81 114 PHE A N 1
ATOM 843 C CA . PHE A 1 114 ? -0.899 -7.377 11.342 1.00 82.81 114 PHE A CA 1
ATOM 844 C C . PHE A 1 114 ? -2.088 -8.248 11.758 1.00 82.81 114 PHE A C 1
ATOM 846 O O . PHE A 1 114 ? -2.636 -7.969 12.849 1.00 82.81 114 PHE A O 1
#